Protein AF-A0A4P9VHW0-F1 (afdb_monomer)

pLDDT: mean 79.3, std 15.67, range [31.78, 94.31]

Solvent-accessible surface area (backbone atoms only — not comparable to full-atom values): 8202 Å² total; per-residue (Å²): 134,75,71,41,78,47,63,38,44,66,68,51,49,52,53,51,35,54,50,50,44,52,50,45,43,71,72,68,69,51,86,70,80,72,73,70,65,96,45,94,80,56,57,59,38,67,39,96,74,28,33,38,52,53,64,40,72,33,32,36,24,82,88,67,65,26,37,41,40,63,28,51,54,86,46,95,55,46,49,32,33,42,36,34,48,87,90,44,80,42,82,43,44,23,35,64,89,52,86,64,43,67,56,80,71,76,88,60,88,51,67,70,58,47,56,52,53,52,56,52,49,53,55,44,45,44,68,74,57,75,62,75,72,83,84,80,80,134

Foldseek 3Di:
DDKDKDFAALVNLQVVQVVQLVVCCVPVVPNDDDPAPPDSPDQWGAHPQAIFGGRQIKIADPVQRKIKGWHCNVDPQKTWIWIQGPNDIQIWIFGNVPQGDIDQRPVDPDPVVSVVVVVVVVVRCVVSVSRDDDPDDD

Secondary structure (DSSP, 8-state):
---EEEEPPHHHHHHHHHHHHHHHHHHT------PPPSSTT-SEEEETTEEEETT-EEEEETTTTEEEEEEB-S-TTEEEEEEEETTEEEEEEEETTSTTEEPP-TT---HHHHHHHHHHHHHHHHHHT---------

Radius of gyration: 15.16 Å; Cα contacts (8 Å, |Δi|>4): 218; chains: 1; bounding box: 33×38×44 Å

Mean predicted aligned error: 8.06 Å

Nearest PDB structures (foldseek):
  8pxf-assembly1_A  TM=3.849E-01  e=6.596E+00  Helicobacter hepaticus ATCC 51449
  8xl6-assembly1_G  TM=2.623E-01  e=6.596E+00  Homo sapiens
  8xl7-assembly1_I  TM=2.370E-01  e=5.863E+00  Homo sapiens
  8xl6-assembly1_C  TM=2.370E-01  e=7.420E+00  Homo sapiens

Organism: NCBI:txid202772

Sequence (138 aa):
MKYVREKLTPADCLMIQSAIVKYWNETEKDNVSVSGPISDNSRLYETPLGEITKGSDWIVDKINNSWLVLVDSGMLEITAFVLFFKGAIYPINSLYMSSFKLEKISYISNEEEISEVEKVAESCISKLGYMMEFYKGD

Structure (mmCIF, N/CA/C/O backbone):
data_AF-A0A4P9VHW0-F1
#
_entry.id   AF-A0A4P9VHW0-F1
#
loop_
_atom_site.group_PDB
_atom_site.id
_atom_site.type_symbol
_atom_site.label_atom_id
_atom_site.label_alt_id
_atom_site.label_comp_id
_atom_site.label_asym_id
_atom_site.label_entity_id
_atom_site.label_seq_id
_atom_site.pdbx_PDB_ins_code
_atom_site.Cartn_x
_atom_site.Cartn_y
_atom_site.Cartn_z
_atom_site.occupancy
_atom_site.B_iso_or_equiv
_atom_site.auth_seq_id
_atom_site.auth_comp_id
_atom_site.auth_asym_id
_atom_site.auth_atom_id
_atom_site.pdbx_PDB_model_num
ATOM 1 N N . MET A 1 1 ? 8.411 -6.448 13.956 1.00 58.16 1 MET A N 1
ATOM 2 C CA . MET A 1 1 ? 8.095 -6.556 12.514 1.00 58.16 1 MET A CA 1
ATOM 3 C C . MET A 1 1 ? 9.350 -6.227 11.724 1.00 58.16 1 MET A C 1
ATOM 5 O O . MET A 1 1 ? 10.004 -5.242 12.054 1.00 58.16 1 MET A O 1
ATOM 9 N N . LYS A 1 2 ? 9.755 -7.072 10.766 1.00 78.75 2 LYS A N 1
ATOM 10 C CA . LYS A 1 2 ? 10.986 -6.865 9.978 1.00 78.75 2 LYS A CA 1
ATOM 11 C C . LYS A 1 2 ? 10.611 -6.338 8.595 1.00 78.75 2 LYS A C 1
ATOM 13 O O . LYS A 1 2 ? 10.731 -7.044 7.602 1.00 78.75 2 LYS A O 1
ATOM 18 N N . TYR A 1 3 ? 10.152 -5.094 8.561 1.00 84.88 3 TYR A N 1
ATOM 19 C CA . TYR A 1 3 ? 9.863 -4.384 7.323 1.00 84.88 3 TYR A CA 1
ATOM 20 C C . TYR A 1 3 ? 11.142 -4.159 6.515 1.00 84.88 3 TYR A C 1
ATOM 22 O O . TYR A 1 3 ? 12.124 -3.600 7.020 1.00 84.88 3 TYR A O 1
ATOM 30 N N . VAL A 1 4 ? 11.124 -4.586 5.257 1.00 89.31 4 VAL A N 1
ATOM 31 C CA . VAL A 1 4 ? 12.201 -4.380 4.290 1.00 89.31 4 VAL A CA 1
ATOM 32 C C . VAL A 1 4 ? 11.715 -3.394 3.240 1.00 89.31 4 VAL A C 1
ATOM 34 O O . VAL A 1 4 ? 10.594 -3.499 2.754 1.00 89.31 4 VAL A O 1
ATOM 37 N N . ARG A 1 5 ? 12.565 -2.419 2.916 1.00 89.94 5 ARG A N 1
ATOM 38 C CA . ARG A 1 5 ? 12.349 -1.510 1.793 1.00 89.94 5 ARG A CA 1
ATOM 39 C C . ARG A 1 5 ? 12.902 -2.175 0.542 1.00 89.94 5 ARG A C 1
ATOM 41 O O . ARG A 1 5 ? 14.094 -2.475 0.493 1.00 89.94 5 ARG A O 1
ATOM 48 N N . GLU A 1 6 ? 12.041 -2.405 -0.434 1.00 92.50 6 GLU A N 1
ATOM 49 C CA . GLU A 1 6 ? 12.394 -3.010 -1.718 1.00 92.50 6 GLU A CA 1
ATOM 50 C C . GLU A 1 6 ? 11.965 -2.074 -2.857 1.00 92.50 6 GLU A C 1
ATOM 52 O O . GLU A 1 6 ? 11.299 -1.061 -2.632 1.00 92.50 6 GLU A O 1
ATOM 57 N N . LYS A 1 7 ? 12.381 -2.384 -4.085 1.00 92.62 7 LYS A N 1
ATOM 58 C CA . LYS A 1 7 ? 11.975 -1.657 -5.293 1.00 92.62 7 LYS A CA 1
ATOM 59 C C . LYS A 1 7 ? 10.912 -2.464 -6.021 1.00 92.62 7 LYS A C 1
ATOM 61 O O . LYS A 1 7 ? 11.114 -3.657 -6.226 1.00 92.62 7 LYS A O 1
ATOM 66 N N . LEU A 1 8 ? 9.823 -1.815 -6.426 1.00 92.38 8 LEU A N 1
ATOM 67 C CA . LEU A 1 8 ? 8.752 -2.470 -7.175 1.00 92.38 8 LEU A CA 1
ATOM 68 C C . LEU A 1 8 ? 9.253 -2.970 -8.531 1.00 92.38 8 LEU A C 1
ATOM 70 O O . LEU A 1 8 ? 9.734 -2.186 -9.360 1.00 92.38 8 LEU A O 1
ATOM 74 N N . THR A 1 9 ? 9.105 -4.269 -8.764 1.00 92.38 9 THR A N 1
ATOM 75 C CA . THR A 1 9 ? 9.303 -4.895 -10.073 1.00 92.38 9 THR A CA 1
ATOM 76 C C . THR A 1 9 ? 8.012 -4.828 -10.905 1.00 92.38 9 THR A C 1
ATOM 78 O O . THR A 1 9 ? 6.938 -4.588 -10.354 1.00 92.38 9 THR A O 1
ATOM 81 N N . PRO A 1 10 ? 8.065 -5.068 -12.232 1.00 91.19 10 PRO A N 1
ATOM 82 C CA . PRO A 1 10 ? 6.852 -5.214 -13.045 1.00 91.19 10 PRO A CA 1
ATOM 83 C C . PRO A 1 10 ? 5.871 -6.264 -12.504 1.00 91.19 10 PRO A C 1
ATOM 85 O O . PRO A 1 10 ? 4.664 -6.034 -12.497 1.00 91.19 10 PRO A O 1
ATOM 88 N N . ALA A 1 11 ? 6.393 -7.395 -12.015 1.00 90.56 11 ALA A N 1
ATOM 89 C CA . ALA A 1 11 ? 5.582 -8.470 -11.452 1.00 90.56 11 ALA A CA 1
ATOM 90 C C . ALA A 1 11 ? 4.851 -8.022 -10.177 1.00 90.56 11 ALA A C 1
ATOM 92 O O . ALA A 1 11 ? 3.667 -8.316 -10.021 1.00 90.56 11 ALA A O 1
ATOM 93 N N . ASP A 1 12 ? 5.525 -7.255 -9.312 1.00 91.69 12 ASP A N 1
ATOM 94 C CA . ASP A 1 12 ? 4.902 -6.690 -8.111 1.00 91.69 12 ASP A CA 1
ATOM 95 C C . ASP A 1 12 ? 3.790 -5.709 -8.494 1.00 91.69 12 ASP A C 1
ATOM 97 O O . ASP A 1 12 ? 2.681 -5.807 -7.975 1.00 91.69 12 ASP A O 1
ATOM 101 N N . CYS A 1 13 ? 4.045 -4.804 -9.448 1.00 90.88 13 CYS A N 1
ATOM 102 C CA . CYS A 1 13 ? 3.041 -3.841 -9.900 1.00 90.88 13 CYS A CA 1
ATOM 103 C C . CYS A 1 13 ? 1.776 -4.527 -10.442 1.00 90.88 13 CYS A C 1
ATOM 105 O O . CYS A 1 13 ? 0.671 -4.134 -10.076 1.00 90.88 13 CYS A O 1
ATOM 107 N N . LEU A 1 14 ? 1.927 -5.568 -11.270 1.00 89.56 14 LEU A N 1
ATOM 108 C CA . LEU A 1 14 ? 0.807 -6.357 -11.799 1.00 89.56 14 LEU A CA 1
ATOM 109 C C . LEU A 1 14 ? 0.024 -7.072 -10.694 1.00 89.56 14 LEU A C 1
ATOM 111 O O . LEU A 1 14 ? -1.210 -7.081 -10.707 1.00 89.56 14 LEU A O 1
ATOM 115 N N . MET A 1 15 ? 0.737 -7.664 -9.731 1.00 90.62 15 MET A N 1
ATOM 116 C CA . MET A 1 15 ? 0.133 -8.326 -8.576 1.00 90.62 15 MET A CA 1
ATOM 117 C C . MET A 1 15 ? -0.698 -7.335 -7.752 1.00 90.62 15 MET A C 1
ATOM 119 O O . MET A 1 15 ? -1.858 -7.610 -7.444 1.00 90.62 15 MET A O 1
ATOM 123 N N . ILE A 1 16 ? -0.124 -6.174 -7.427 1.00 91.38 16 ILE A N 1
ATOM 124 C CA . ILE A 1 16 ? -0.776 -5.133 -6.624 1.00 91.38 16 ILE A CA 1
ATOM 125 C C . ILE A 1 16 ? -1.982 -4.556 -7.375 1.00 91.38 16 ILE A C 1
ATOM 127 O O . ILE A 1 16 ? -3.065 -4.474 -6.799 1.00 91.38 16 ILE A O 1
ATOM 131 N N . GLN A 1 17 ? -1.829 -4.217 -8.660 1.00 90.50 17 GLN A N 1
ATOM 132 C CA . GLN A 1 17 ? -2.922 -3.729 -9.506 1.00 90.50 17 GLN A CA 1
ATOM 133 C C . GLN A 1 17 ? -4.094 -4.716 -9.515 1.00 90.50 17 GLN A C 1
ATOM 135 O O . GLN A 1 17 ? -5.231 -4.327 -9.251 1.00 90.50 17 GLN A O 1
ATOM 140 N N . SER A 1 18 ? -3.817 -5.998 -9.766 1.00 89.25 18 SER A N 1
ATOM 141 C CA . SER A 1 18 ? -4.845 -7.044 -9.803 1.00 89.25 18 SER A CA 1
ATOM 142 C C . SER A 1 18 ? -5.585 -7.157 -8.469 1.00 89.25 18 SER A C 1
ATOM 144 O O . SER A 1 18 ? -6.805 -7.318 -8.441 1.00 89.25 18 SER A O 1
ATOM 146 N N . ALA A 1 19 ? -4.857 -7.045 -7.356 1.00 90.25 19 ALA A N 1
ATOM 147 C CA . ALA A 1 19 ? -5.442 -7.123 -6.028 1.00 90.25 19 ALA A CA 1
ATOM 148 C C . ALA A 1 19 ? -6.321 -5.902 -5.698 1.00 90.25 19 ALA A C 1
ATOM 150 O O . ALA A 1 19 ? -7.414 -6.079 -5.161 1.00 90.25 19 ALA A O 1
ATOM 151 N N . ILE A 1 20 ? -5.899 -4.688 -6.074 1.00 89.69 20 ILE A N 1
ATOM 152 C CA . ILE A 1 20 ? -6.691 -3.463 -5.874 1.00 89.69 20 ILE A CA 1
ATOM 153 C C . ILE A 1 20 ? -7.959 -3.484 -6.733 1.00 89.69 20 ILE A C 1
ATOM 155 O O . ILE A 1 20 ? -9.036 -3.183 -6.227 1.00 89.69 20 ILE A O 1
ATOM 159 N N . VAL A 1 21 ? -7.861 -3.872 -8.009 1.00 87.94 21 VAL A N 1
ATOM 160 C CA . VAL A 1 21 ? -9.029 -3.976 -8.904 1.00 87.94 21 VAL A CA 1
ATOM 161 C C . VAL A 1 21 ? -10.041 -4.981 -8.360 1.00 87.94 21 VAL A C 1
ATOM 163 O O . VAL A 1 21 ? -11.240 -4.708 -8.347 1.00 87.94 21 VAL A O 1
ATOM 166 N N . LYS A 1 22 ? -9.566 -6.136 -7.879 1.00 87.06 22 LYS A N 1
ATOM 167 C CA . LYS A 1 22 ? -10.432 -7.138 -7.256 1.00 87.06 22 LYS A CA 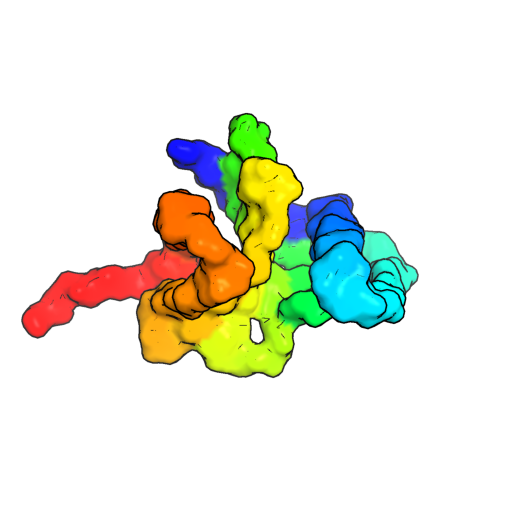1
ATOM 168 C C . LYS A 1 22 ? -11.152 -6.569 -6.032 1.00 87.06 22 LYS A C 1
ATOM 170 O O . LYS A 1 22 ? -12.370 -6.684 -5.961 1.00 87.06 22 LYS A O 1
ATOM 175 N N . TYR A 1 23 ? -10.416 -5.941 -5.115 1.00 87.44 23 TYR A N 1
ATOM 176 C CA . TYR A 1 23 ? -10.993 -5.300 -3.933 1.00 87.44 23 TYR A CA 1
ATOM 177 C C . TYR A 1 23 ? -12.052 -4.262 -4.302 1.00 87.44 23 TYR A C 1
ATOM 179 O O . TYR A 1 23 ? -13.161 -4.329 -3.787 1.00 87.44 23 TYR A O 1
ATOM 187 N N . TRP A 1 24 ? -11.752 -3.376 -5.253 1.00 84.81 24 TRP A N 1
ATOM 188 C CA . TRP A 1 24 ? -12.677 -2.331 -5.688 1.00 84.81 24 TRP A CA 1
ATOM 189 C C . TRP A 1 24 ? -13.998 -2.897 -6.217 1.00 84.81 24 TRP A C 1
ATOM 191 O O . TRP A 1 24 ? -15.074 -2.450 -5.828 1.00 84.81 24 TRP A O 1
ATOM 201 N N . ASN A 1 25 ? -13.924 -3.927 -7.063 1.00 83.56 25 ASN A N 1
ATOM 202 C CA . ASN A 1 25 ? -15.113 -4.583 -7.607 1.00 83.56 25 ASN A CA 1
ATOM 203 C C . ASN A 1 25 ? -15.943 -5.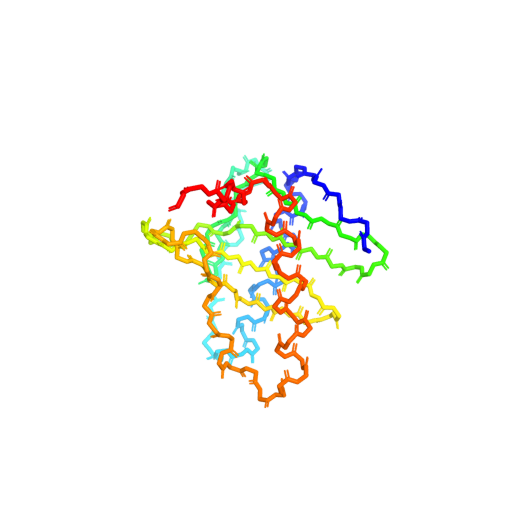290 -6.518 1.00 83.56 25 ASN A C 1
ATOM 205 O O . ASN A 1 25 ? -17.162 -5.404 -6.652 1.00 83.56 25 ASN A O 1
ATOM 209 N N . GLU A 1 26 ? -15.302 -5.769 -5.448 1.00 84.75 26 GLU A N 1
ATOM 210 C CA . GLU A 1 26 ? -15.976 -6.401 -4.308 1.00 84.75 26 GLU A CA 1
ATOM 211 C C . GLU A 1 26 ? -16.625 -5.373 -3.362 1.00 84.75 26 GLU A C 1
ATOM 213 O O . GLU A 1 26 ? -17.699 -5.651 -2.822 1.00 84.75 26 GLU A O 1
ATOM 218 N N . THR A 1 27 ? -16.020 -4.192 -3.174 1.00 80.94 27 THR A N 1
ATOM 219 C CA . THR A 1 27 ? -16.493 -3.175 -2.218 1.00 80.94 27 THR A CA 1
ATOM 220 C C . THR A 1 27 ? -17.450 -2.153 -2.822 1.00 80.94 27 THR A C 1
ATOM 222 O O . THR A 1 27 ? -18.519 -1.921 -2.260 1.00 80.94 27 THR A O 1
ATOM 225 N N . GLU A 1 28 ? -17.109 -1.567 -3.970 1.00 71.88 28 GLU A N 1
ATOM 226 C CA . GLU A 1 28 ? -17.845 -0.427 -4.536 1.00 71.88 28 GLU A CA 1
ATOM 227 C C . GLU A 1 28 ? -18.993 -0.854 -5.459 1.00 71.88 28 GLU A C 1
ATOM 229 O O . GLU A 1 28 ? -19.832 -0.034 -5.819 1.00 71.88 28 GLU A O 1
ATOM 234 N N . LYS A 1 29 ? -19.078 -2.141 -5.839 1.00 63.88 29 LYS A N 1
ATOM 235 C CA . LYS A 1 29 ? -20.076 -2.713 -6.778 1.00 63.88 29 LYS A CA 1
ATOM 236 C C . LYS A 1 29 ? -20.153 -2.038 -8.157 1.00 63.88 29 LYS A C 1
ATOM 238 O O . LYS A 1 29 ? -20.926 -2.486 -9.006 1.00 63.88 29 LYS A O 1
ATOM 243 N N . ASP A 1 30 ? -19.341 -1.020 -8.403 1.00 61.78 30 ASP A N 1
ATOM 244 C CA . ASP A 1 30 ? -19.084 -0.462 -9.715 1.00 61.78 30 ASP A CA 1
ATOM 245 C C . ASP A 1 30 ? -18.087 -1.371 -10.431 1.00 61.78 30 ASP A C 1
ATOM 247 O O . ASP A 1 30 ? -16.955 -1.556 -9.985 1.00 61.78 30 ASP A O 1
ATOM 251 N N . ASN A 1 31 ? -18.519 -1.965 -11.546 1.00 57.75 31 ASN A N 1
ATOM 252 C CA . ASN A 1 31 ? -17.672 -2.811 -12.386 1.00 57.75 31 ASN A CA 1
ATOM 253 C C . ASN A 1 31 ? -16.622 -1.946 -13.100 1.00 57.75 31 ASN A C 1
ATOM 255 O O . ASN A 1 31 ? -16.764 -1.623 -14.283 1.00 57.75 31 ASN A O 1
ATOM 259 N N . VAL A 1 32 ? -15.567 -1.556 -12.388 1.00 60.84 32 VAL A N 1
ATOM 260 C CA . VAL A 1 32 ? -14.457 -0.807 -12.968 1.00 60.84 32 VAL A CA 1
ATOM 261 C C . VAL A 1 32 ? -13.539 -1.790 -13.681 1.00 60.84 32 VAL A C 1
ATOM 263 O O . VAL A 1 32 ? -12.858 -2.621 -13.081 1.00 60.84 32 VAL A O 1
ATOM 266 N N . SER A 1 33 ? -13.512 -1.679 -15.005 1.00 56.22 33 SER A N 1
ATOM 267 C CA . SER A 1 33 ? -12.519 -2.355 -15.833 1.00 56.22 33 SER A CA 1
ATOM 268 C C . SER A 1 33 ? -11.293 -1.458 -15.936 1.00 56.22 33 SER A C 1
ATOM 270 O O . SER A 1 33 ? -11.204 -0.631 -16.841 1.00 56.22 33 SER A O 1
ATOM 272 N N . VAL A 1 34 ? -10.345 -1.599 -15.009 1.00 57.72 34 VAL A N 1
ATOM 273 C CA . VAL A 1 34 ? -9.013 -1.035 -15.245 1.00 57.72 34 VAL A CA 1
ATOM 274 C C . VAL A 1 34 ? -8.344 -1.912 -16.285 1.00 57.72 34 VAL A C 1
ATOM 276 O O . VAL A 1 34 ? -8.129 -3.106 -16.070 1.00 57.72 34 VAL A O 1
ATOM 279 N N . SER A 1 35 ? -8.076 -1.325 -17.446 1.00 53.28 35 SER A N 1
ATOM 280 C CA . SER A 1 35 ? -7.301 -1.998 -18.477 1.00 53.28 35 SER A CA 1
ATOM 281 C C . SER A 1 35 ? -5.914 -2.240 -17.889 1.00 53.28 35 SER A C 1
ATOM 283 O O . SER A 1 35 ? -5.236 -1.291 -17.500 1.00 53.28 35 SER A O 1
ATOM 285 N N . GLY A 1 36 ? -5.514 -3.509 -17.754 1.00 49.28 36 GLY A N 1
ATOM 286 C CA . GLY A 1 36 ? -4.155 -3.856 -17.336 1.00 49.28 36 GLY A CA 1
ATOM 287 C C . GLY A 1 36 ? -3.120 -3.127 -18.205 1.00 49.28 36 GLY A C 1
ATOM 288 O O . GLY A 1 36 ? -3.458 -2.655 -19.296 1.00 49.28 36 GLY A O 1
ATOM 289 N N . PRO A 1 37 ? -1.862 -2.997 -17.753 1.00 47.97 37 PRO A N 1
ATOM 290 C CA . PRO A 1 37 ? -0.843 -2.283 -18.506 1.00 47.97 37 PRO A CA 1
ATOM 291 C C . PRO A 1 37 ? -0.798 -2.814 -19.939 1.00 47.97 37 PRO A C 1
ATOM 293 O O . PRO A 1 37 ? -0.682 -4.014 -20.177 1.00 47.97 37 PRO A O 1
ATOM 296 N N . ILE A 1 38 ? -0.861 -1.893 -20.898 1.00 47.97 38 ILE A N 1
ATOM 297 C CA . ILE A 1 38 ? -0.820 -2.183 -22.337 1.00 47.97 38 ILE A CA 1
ATOM 298 C C . ILE A 1 38 ? 0.500 -2.901 -22.726 1.00 47.97 38 ILE A C 1
ATOM 300 O O . ILE A 1 38 ? 0.622 -3.418 -23.835 1.00 47.97 38 ILE A O 1
ATOM 304 N N . SER A 1 39 ? 1.503 -2.965 -21.831 1.00 47.88 39 SER A N 1
ATOM 305 C CA . SER A 1 39 ? 2.750 -3.708 -22.048 1.00 47.88 39 SER A CA 1
ATOM 306 C C . SER A 1 39 ? 3.544 -3.987 -20.756 1.00 47.88 39 SER A C 1
ATOM 308 O O . SER A 1 39 ? 3.584 -3.155 -19.845 1.00 47.88 39 SER A O 1
ATOM 310 N N . ASP A 1 40 ? 4.285 -5.104 -20.733 1.00 56.19 40 ASP A N 1
ATOM 311 C CA . ASP A 1 40 ? 5.230 -5.510 -19.668 1.00 56.19 40 ASP A CA 1
ATOM 312 C C . ASP A 1 40 ? 6.393 -4.514 -19.444 1.00 56.19 40 ASP A C 1
ATOM 314 O O . ASP A 1 40 ? 7.153 -4.613 -18.477 1.00 56.19 40 ASP A O 1
ATOM 318 N N . ASN A 1 41 ? 6.542 -3.519 -20.328 1.00 60.47 41 ASN A N 1
ATOM 319 C CA . ASN A 1 41 ? 7.540 -2.455 -20.227 1.00 60.47 41 ASN A CA 1
ATOM 320 C C . ASN A 1 41 ? 7.011 -1.169 -19.583 1.00 60.47 41 ASN A C 1
ATOM 322 O O . ASN A 1 41 ? 7.769 -0.197 -19.477 1.00 60.47 41 ASN A O 1
ATOM 326 N N . SER A 1 42 ? 5.759 -1.141 -19.117 1.00 74.06 42 SER A N 1
ATOM 327 C CA . SER A 1 42 ? 5.206 0.069 -18.516 1.00 74.06 42 SER A CA 1
ATOM 328 C C . SER A 1 42 ? 6.013 0.533 -17.297 1.00 74.06 42 SER A C 1
ATOM 330 O O . SER A 1 42 ? 6.586 -0.254 -16.526 1.00 74.06 42 SER A O 1
ATOM 332 N N . ARG A 1 43 ? 6.102 1.856 -17.152 1.00 84.12 43 ARG A N 1
ATOM 333 C CA . ARG A 1 43 ? 6.597 2.514 -15.939 1.00 84.12 43 ARG A CA 1
ATOM 334 C C . ARG A 1 43 ? 5.464 2.741 -14.935 1.00 84.12 43 ARG A C 1
ATOM 336 O O .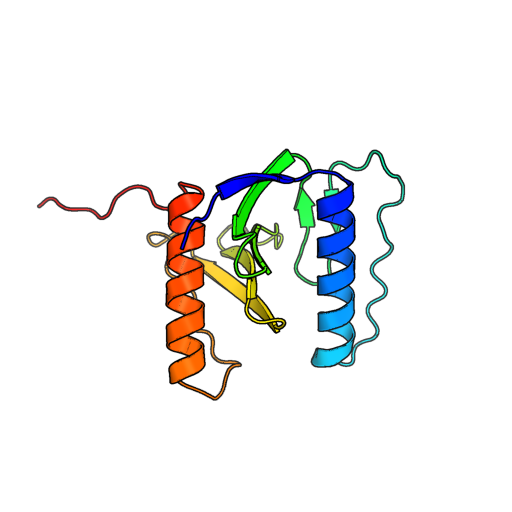 ARG A 1 43 ? 5.751 2.765 -13.744 1.00 84.12 43 ARG A O 1
ATOM 343 N N . LEU A 1 44 ? 4.229 2.866 -15.416 1.00 88.75 44 LEU A N 1
ATOM 344 C CA . LEU A 1 44 ? 3.041 3.215 -14.640 1.00 88.75 44 LEU A CA 1
ATOM 345 C C . LEU A 1 44 ? 1.977 2.124 -14.785 1.00 88.75 44 LEU A C 1
ATOM 347 O O . LEU A 1 44 ? 1.780 1.580 -15.874 1.00 88.75 44 LEU A O 1
ATOM 351 N N . TYR A 1 45 ? 1.325 1.783 -13.683 1.00 90.19 45 TYR A N 1
ATOM 352 C CA . TYR A 1 45 ? 0.296 0.751 -13.609 1.00 90.19 45 TYR A CA 1
ATOM 353 C C . TYR A 1 45 ? -0.921 1.376 -12.933 1.00 90.19 45 TYR A C 1
ATOM 355 O O . TYR A 1 45 ? -0.890 1.657 -11.737 1.00 90.19 45 TYR A O 1
ATOM 363 N N . GLU A 1 46 ? -1.961 1.646 -13.715 1.00 88.31 46 GLU A N 1
ATOM 364 C CA . GLU A 1 46 ? -3.177 2.315 -13.246 1.00 88.31 46 GLU A CA 1
ATOM 365 C C . GLU A 1 46 ? -3.998 1.402 -12.330 1.00 88.31 46 GLU A C 1
ATOM 367 O O . GLU A 1 46 ? -4.038 0.187 -12.514 1.00 88.31 46 GLU A O 1
ATOM 372 N N . THR A 1 47 ? -4.686 1.975 -11.352 1.00 88.44 47 THR A N 1
ATOM 373 C CA . THR A 1 47 ? -5.644 1.293 -10.474 1.00 88.44 47 THR A CA 1
ATOM 374 C C . THR A 1 47 ? -6.818 2.237 -10.198 1.00 88.44 47 THR A C 1
ATOM 376 O O . THR A 1 47 ? -6.674 3.446 -10.385 1.00 88.44 47 THR A O 1
ATOM 379 N N . PRO A 1 48 ? -7.966 1.750 -9.692 1.00 85.19 48 PRO A N 1
ATOM 380 C CA . PRO A 1 48 ? -9.062 2.630 -9.274 1.00 85.19 48 PRO A CA 1
ATOM 381 C C . PRO A 1 48 ? -8.676 3.619 -8.160 1.00 85.19 48 PRO A C 1
ATOM 383 O O . PRO A 1 48 ? -9.342 4.632 -7.988 1.00 85.19 48 PRO A O 1
ATOM 386 N N . LEU A 1 49 ? -7.602 3.335 -7.413 1.00 84.88 49 LEU A N 1
ATOM 387 C CA . LEU A 1 49 ? -7.094 4.176 -6.325 1.00 84.88 49 LEU A CA 1
ATOM 388 C C . LEU A 1 49 ? -5.969 5.131 -6.772 1.00 84.88 49 LEU A C 1
ATOM 390 O O . LEU A 1 49 ? -5.434 5.861 -5.940 1.00 84.88 49 LEU A O 1
ATOM 394 N N . GLY A 1 50 ? -5.594 5.112 -8.057 1.00 88.06 50 GLY A N 1
ATOM 395 C CA . GLY A 1 50 ? -4.493 5.893 -8.629 1.00 88.06 50 GLY A CA 1
ATOM 396 C C . GLY A 1 50 ? -3.402 5.028 -9.271 1.00 88.06 50 GLY A C 1
ATOM 397 O O . GLY A 1 50 ? -3.623 3.856 -9.576 1.00 88.06 50 GLY A O 1
ATOM 398 N N . GLU A 1 51 ? -2.210 5.582 -9.482 1.00 90.44 51 GLU A N 1
ATOM 399 C CA . GLU A 1 51 ? -1.137 4.940 -10.255 1.00 90.44 51 GLU A CA 1
ATOM 400 C C . GLU A 1 51 ? -0.001 4.367 -9.396 1.00 90.44 51 GLU A C 1
ATOM 402 O O . GLU A 1 51 ? 0.490 4.990 -8.455 1.00 90.44 51 GLU A O 1
ATOM 407 N N . ILE A 1 52 ? 0.492 3.184 -9.771 1.00 91.50 52 ILE A N 1
ATOM 408 C CA . ILE A 1 52 ? 1.680 2.554 -9.184 1.00 91.50 52 ILE A CA 1
ATOM 409 C C . ILE A 1 52 ? 2.866 2.743 -10.131 1.00 91.50 52 ILE A C 1
ATOM 411 O O . ILE A 1 52 ? 2.810 2.381 -11.308 1.00 91.50 52 ILE A O 1
ATOM 415 N N . THR A 1 53 ? 3.985 3.249 -9.611 1.00 90.25 53 THR A N 1
ATOM 416 C CA . THR A 1 53 ? 5.208 3.462 -10.399 1.00 90.25 53 THR A CA 1
ATOM 417 C C . THR A 1 53 ? 6.229 2.340 -10.185 1.00 90.25 53 THR A C 1
ATOM 419 O O . THR A 1 53 ? 6.702 2.099 -9.074 1.00 90.25 53 THR A O 1
ATOM 422 N N . LYS A 1 54 ? 6.650 1.686 -11.273 1.00 90.38 54 LYS A N 1
ATOM 423 C CA . LYS A 1 54 ? 7.763 0.721 -11.270 1.00 90.38 54 LYS A CA 1
ATOM 424 C C . LYS A 1 54 ? 9.051 1.379 -10.773 1.00 90.38 54 LYS A C 1
ATOM 426 O O . LYS A 1 54 ? 9.421 2.457 -11.237 1.00 90.38 54 LYS A O 1
ATOM 431 N N . GLY A 1 55 ? 9.784 0.688 -9.901 1.00 88.50 55 GLY A N 1
ATOM 432 C CA . GLY A 1 55 ? 11.026 1.192 -9.308 1.00 88.50 55 GLY A CA 1
ATOM 433 C C . GLY A 1 55 ? 10.817 2.204 -8.177 1.00 88.50 55 GLY A C 1
ATOM 434 O O . GLY A 1 55 ? 11.801 2.684 -7.603 1.00 88.50 55 GLY A O 1
ATOM 435 N N . SER A 1 56 ? 9.569 2.507 -7.814 1.00 89.31 56 SER A N 1
ATOM 436 C CA . SER A 1 56 ? 9.283 3.158 -6.539 1.00 89.31 56 SER A CA 1
ATOM 437 C C . SER A 1 56 ? 9.598 2.221 -5.381 1.00 89.31 56 SER A C 1
ATOM 439 O O . SER A 1 56 ? 9.61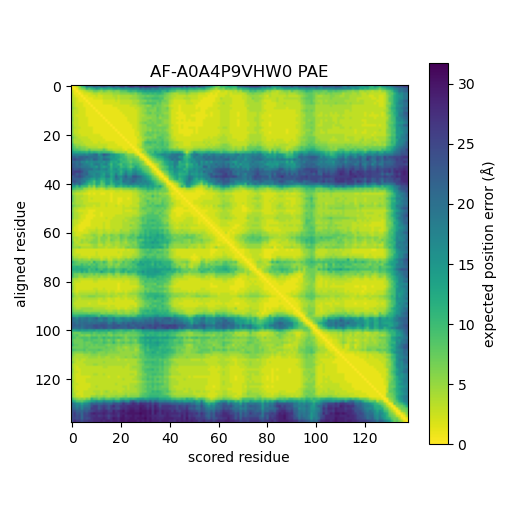5 0.994 -5.521 1.00 89.31 56 SER A O 1
ATOM 441 N N . ASP A 1 57 ? 9.908 2.822 -4.239 1.00 89.44 57 ASP A N 1
ATOM 442 C CA . ASP A 1 57 ? 10.093 2.074 -3.007 1.00 89.44 57 ASP A CA 1
ATOM 443 C C . ASP A 1 57 ? 8.747 1.615 -2.452 1.00 89.44 57 ASP A C 1
ATOM 445 O O . ASP A 1 57 ? 7.766 2.355 -2.476 1.00 89.44 57 ASP A O 1
ATOM 449 N N . TRP A 1 58 ? 8.734 0.403 -1.914 1.00 92.69 58 TRP A N 1
ATOM 450 C CA . TRP A 1 58 ? 7.616 -0.149 -1.160 1.00 92.69 58 TRP A CA 1
ATOM 451 C C . TRP A 1 58 ? 8.147 -0.884 0.069 1.00 92.69 58 TRP A C 1
ATOM 453 O O . TRP A 1 58 ? 9.346 -1.180 0.165 1.00 92.69 58 TRP A O 1
ATOM 463 N N . ILE A 1 59 ? 7.267 -1.137 1.033 1.00 92.62 59 ILE A N 1
ATOM 464 C CA . ILE A 1 59 ? 7.619 -1.850 2.261 1.00 92.62 59 ILE A CA 1
ATOM 465 C C . ILE A 1 59 ? 6.999 -3.226 2.245 1.00 92.62 59 ILE A C 1
ATOM 467 O O . ILE A 1 59 ? 5.805 -3.347 2.010 1.00 92.62 59 ILE A O 1
ATOM 471 N N . VAL A 1 60 ? 7.800 -4.236 2.570 1.00 90.94 60 VAL A N 1
ATOM 472 C CA . VAL A 1 60 ? 7.374 -5.633 2.616 1.00 90.94 60 VAL A CA 1
ATOM 473 C C . VAL A 1 60 ? 7.737 -6.238 3.968 1.00 90.94 60 VAL A C 1
ATOM 475 O O . VAL A 1 60 ? 8.876 -6.129 4.427 1.00 90.94 60 VAL A O 1
ATOM 478 N N . ASP A 1 61 ? 6.789 -6.925 4.593 1.00 89.25 61 ASP A N 1
ATOM 479 C CA . ASP A 1 61 ? 7.028 -7.914 5.639 1.00 89.25 61 ASP A CA 1
ATOM 480 C C . ASP A 1 61 ? 6.643 -9.295 5.103 1.00 89.25 61 ASP A C 1
ATOM 482 O O . ASP A 1 61 ? 5.483 -9.711 5.105 1.00 89.25 61 ASP A O 1
ATOM 486 N N . LYS A 1 62 ? 7.661 -10.027 4.649 1.00 82.75 62 LYS A N 1
ATOM 487 C CA . LYS A 1 62 ? 7.506 -11.369 4.076 1.00 82.75 62 LYS A CA 1
ATOM 488 C C . LYS A 1 62 ? 7.035 -12.404 5.103 1.00 82.75 62 LYS A C 1
ATOM 490 O O . LYS A 1 62 ? 6.516 -13.438 4.705 1.00 82.75 62 LYS A O 1
ATOM 495 N N . ILE A 1 63 ? 7.217 -12.152 6.404 1.00 82.56 63 ILE A N 1
ATOM 496 C CA . ILE A 1 63 ? 6.809 -13.087 7.464 1.00 82.56 63 ILE A CA 1
ATOM 497 C C . ILE A 1 63 ? 5.295 -13.027 7.649 1.00 82.56 63 ILE A C 1
ATOM 499 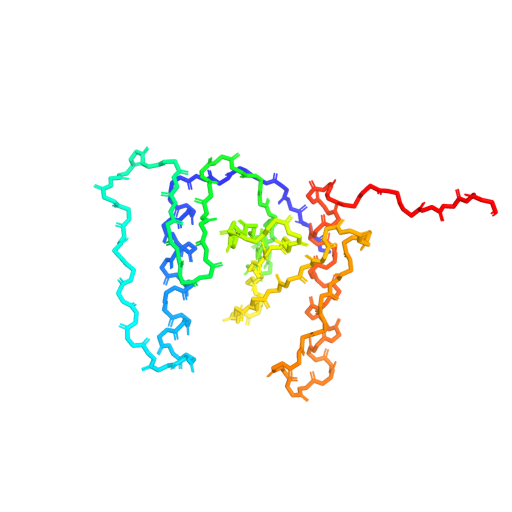O O . ILE A 1 63 ? 4.642 -14.060 7.751 1.00 82.56 63 ILE A O 1
ATOM 503 N N . ASN A 1 64 ? 4.744 -11.814 7.669 1.00 82.12 64 ASN A N 1
ATOM 504 C CA . ASN A 1 64 ? 3.319 -11.582 7.900 1.00 82.12 64 ASN A CA 1
ATOM 505 C C . ASN A 1 64 ? 2.516 -11.410 6.603 1.00 82.12 64 ASN A C 1
ATOM 507 O O . ASN A 1 64 ? 1.325 -11.107 6.665 1.00 82.12 64 ASN A O 1
ATOM 511 N N . ASN A 1 65 ? 3.166 -11.594 5.448 1.00 82.00 65 ASN A N 1
ATOM 512 C CA . ASN A 1 65 ? 2.612 -11.342 4.120 1.00 82.00 65 ASN A CA 1
ATOM 513 C C . ASN A 1 65 ? 1.890 -9.987 4.049 1.00 82.00 65 ASN A C 1
ATOM 515 O O . ASN A 1 65 ? 0.746 -9.898 3.601 1.00 82.00 65 ASN A O 1
ATOM 519 N N . SER A 1 66 ? 2.546 -8.951 4.572 1.00 87.31 66 SER A N 1
ATOM 520 C CA . SER A 1 66 ? 2.034 -7.589 4.540 1.00 87.31 66 SER A CA 1
ATOM 521 C C . SER A 1 66 ? 2.942 -6.691 3.728 1.00 87.31 66 SER A C 1
ATOM 523 O O . SER A 1 66 ? 4.162 -6.872 3.692 1.00 87.31 66 SER A O 1
ATOM 525 N N . TRP A 1 67 ? 2.347 -5.716 3.057 1.00 92.19 67 TRP A N 1
ATOM 526 C CA . TRP A 1 67 ? 3.105 -4.729 2.310 1.00 92.19 67 TRP A CA 1
ATOM 527 C C . TRP A 1 67 ? 2.352 -3.412 2.184 1.00 92.19 67 TRP A C 1
ATOM 529 O O . TRP A 1 67 ? 1.123 -3.378 2.183 1.00 92.19 67 TRP A O 1
ATOM 539 N N . LEU A 1 68 ? 3.112 -2.326 2.076 1.00 93.38 68 LEU A N 1
ATOM 540 C CA . LEU A 1 68 ? 2.610 -0.970 1.892 1.00 93.38 68 LEU A CA 1
ATOM 541 C C . LEU A 1 68 ? 3.159 -0.406 0.586 1.00 93.38 68 LEU A C 1
ATOM 543 O O . LEU A 1 68 ? 4.376 -0.389 0.375 1.00 93.38 68 LEU A O 1
ATOM 547 N N . VAL A 1 69 ? 2.256 0.092 -0.253 1.00 93.12 69 VAL A N 1
ATOM 548 C CA . VAL A 1 69 ? 2.566 0.662 -1.565 1.00 93.12 69 VAL A CA 1
ATOM 549 C C . VAL A 1 69 ? 2.045 2.091 -1.614 1.00 93.12 69 VAL A C 1
ATOM 551 O O . VAL A 1 69 ? 0.920 2.343 -1.194 1.00 93.12 69 VAL A O 1
ATOM 554 N N . LEU A 1 70 ? 2.859 3.018 -2.117 1.00 90.12 70 LEU A N 1
ATOM 555 C CA . LEU A 1 70 ? 2.422 4.376 -2.432 1.00 90.12 70 LEU A CA 1
ATOM 556 C C . LEU A 1 70 ? 1.754 4.388 -3.808 1.00 90.12 70 LEU A C 1
ATOM 558 O O . LEU A 1 70 ? 2.292 3.820 -4.762 1.00 90.12 70 LEU A O 1
ATOM 562 N N . VAL A 1 71 ? 0.601 5.041 -3.890 1.00 88.75 71 VAL A N 1
ATOM 563 C CA . VAL A 1 71 ? -0.189 5.192 -5.111 1.00 88.75 71 VAL A CA 1
ATOM 564 C C . VAL A 1 71 ? -0.349 6.685 -5.384 1.00 88.75 71 VAL A C 1
ATOM 566 O O . VAL A 1 71 ? -0.662 7.455 -4.477 1.00 88.75 71 VAL A O 1
ATOM 569 N N . ASP A 1 72 ? -0.095 7.110 -6.619 1.00 84.06 72 ASP A N 1
ATOM 570 C CA . ASP A 1 72 ? -0.333 8.493 -7.031 1.00 84.06 72 ASP A CA 1
ATOM 571 C C . ASP A 1 72 ? -1.829 8.686 -7.298 1.00 84.06 72 ASP A C 1
ATOM 573 O O . ASP A 1 72 ? -2.365 8.183 -8.285 1.00 84.06 72 ASP A O 1
ATOM 577 N N . SER A 1 73 ? -2.509 9.379 -6.385 1.00 76.88 73 SER A N 1
ATOM 578 C CA . SER A 1 73 ? -3.947 9.656 -6.461 1.00 76.88 73 SER A CA 1
ATOM 579 C C . SER A 1 73 ? -4.296 10.801 -7.422 1.00 76.88 73 SER A C 1
ATOM 581 O O . SER A 1 73 ? -5.476 11.083 -7.630 1.00 76.88 73 SER A O 1
ATOM 583 N N . GLY A 1 74 ? -3.298 11.510 -7.966 1.00 73.25 74 GLY A N 1
ATOM 584 C CA . GLY A 1 74 ? -3.490 12.733 -8.747 1.00 73.25 74 GLY A CA 1
ATOM 585 C C . GLY A 1 74 ? -3.830 13.976 -7.910 1.00 73.25 74 GLY A C 1
ATOM 586 O O . GLY A 1 74 ? -4.036 15.053 -8.472 1.00 73.25 74 GLY A O 1
ATOM 587 N N . MET A 1 75 ? -3.881 13.865 -6.576 1.00 76.56 75 MET A N 1
ATOM 588 C CA . MET A 1 75 ? -4.145 14.985 -5.666 1.00 76.56 75 MET A CA 1
ATOM 589 C C . MET A 1 75 ? -2.845 15.516 -5.050 1.00 76.56 75 MET A C 1
ATOM 591 O O . MET A 1 75 ? -2.172 14.821 -4.299 1.00 76.56 75 MET A O 1
ATOM 595 N N . LEU A 1 76 ? -2.521 16.787 -5.312 1.00 70.62 76 LEU A N 1
ATOM 596 C CA . LEU A 1 76 ? -1.245 17.408 -4.911 1.00 70.62 76 LEU A CA 1
ATOM 597 C C . LEU A 1 76 ? -0.964 17.391 -3.398 1.00 70.62 76 LEU A C 1
ATOM 599 O O . LEU A 1 76 ? 0.195 17.394 -2.993 1.00 70.62 76 LEU A O 1
ATOM 603 N N . GLU A 1 77 ? -2.003 17.403 -2.563 1.00 72.19 77 GLU A N 1
ATOM 604 C CA . GLU A 1 77 ? -1.875 17.533 -1.103 1.00 72.19 77 GLU A CA 1
ATOM 605 C C . GLU A 1 77 ? -2.082 16.213 -0.348 1.00 72.19 77 GLU A C 1
ATOM 607 O O . GLU A 1 77 ? -1.888 16.165 0.871 1.00 72.19 77 GLU A O 1
ATOM 612 N N . ILE A 1 78 ? -2.449 15.140 -1.057 1.00 75.88 78 ILE A N 1
ATOM 613 C CA . ILE A 1 78 ? -2.763 13.838 -0.467 1.00 75.88 78 ILE A CA 1
ATOM 614 C C . ILE A 1 78 ? -1.778 12.805 -0.988 1.00 75.88 78 ILE A C 1
ATOM 616 O O . ILE A 1 78 ? -1.738 12.491 -2.174 1.00 75.88 78 ILE A O 1
ATOM 620 N N . THR A 1 79 ? -1.019 12.214 -0.073 1.00 82.38 79 THR A N 1
ATOM 621 C CA . THR A 1 79 ? -0.257 11.005 -0.381 1.00 82.38 79 THR A CA 1
ATOM 622 C C . THR A 1 79 ? -1.126 9.796 -0.069 1.00 82.38 79 THR A C 1
ATOM 624 O O . THR A 1 79 ? -1.468 9.572 1.095 1.00 82.38 79 THR A O 1
ATOM 627 N N . ALA A 1 80 ? -1.480 9.030 -1.100 1.00 88.06 80 ALA A N 1
ATOM 628 C CA . ALA A 1 80 ? -2.267 7.815 -0.961 1.00 88.06 80 ALA A CA 1
ATOM 629 C C . ALA A 1 80 ? -1.362 6.583 -0.841 1.00 88.06 80 ALA A C 1
ATOM 631 O O . ALA A 1 80 ? -0.337 6.440 -1.514 1.00 88.06 80 ALA A O 1
ATOM 632 N N . PHE A 1 81 ? -1.765 5.671 0.030 1.00 91.00 81 PHE A N 1
ATOM 633 C CA . PHE A 1 81 ? -1.135 4.386 0.258 1.00 91.00 81 PHE A CA 1
ATOM 634 C C . PHE A 1 81 ? -2.180 3.279 0.207 1.00 91.00 81 PHE A C 1
ATOM 636 O O . PHE A 1 81 ? -3.348 3.466 0.543 1.00 91.00 81 PHE A O 1
ATOM 643 N N . VAL A 1 82 ? -1.729 2.082 -0.144 1.00 93.31 82 VAL A N 1
ATOM 644 C CA . VAL A 1 82 ? -2.518 0.862 -0.009 1.00 93.31 82 VAL A CA 1
ATOM 645 C C . VAL A 1 82 ? -1.738 -0.108 0.864 1.00 93.31 82 VAL A C 1
ATOM 647 O O . VAL A 1 82 ? -0.630 -0.527 0.513 1.00 93.31 82 VAL A O 1
ATOM 650 N N . LEU A 1 83 ? -2.311 -0.438 2.022 1.00 94.31 83 LEU A N 1
ATOM 651 C CA . LEU A 1 83 ? -1.774 -1.421 2.952 1.00 94.31 83 LEU A CA 1
ATOM 652 C C . LEU A 1 83 ? -2.474 -2.761 2.751 1.00 94.31 83 LEU A C 1
ATOM 654 O O . LEU A 1 83 ? -3.694 -2.864 2.815 1.00 94.31 83 LEU A O 1
ATOM 658 N N . PHE A 1 84 ? -1.678 -3.805 2.581 1.00 93.69 84 PHE A N 1
ATOM 659 C CA . PHE A 1 84 ? -2.125 -5.186 2.554 1.00 93.69 84 PHE A CA 1
ATOM 660 C C . PHE A 1 84 ? -1.719 -5.814 3.876 1.00 93.69 84 PHE A C 1
ATOM 662 O O . PHE A 1 84 ? -0.529 -5.889 4.183 1.00 93.69 84 PHE A O 1
ATOM 669 N N . PHE A 1 85 ? -2.688 -6.225 4.687 1.00 92.12 85 PHE A N 1
ATOM 670 C CA . PHE A 1 85 ? -2.424 -6.705 6.039 1.00 92.12 85 PHE A CA 1
ATOM 671 C C . PHE A 1 85 ? -3.456 -7.747 6.460 1.00 92.12 85 PHE A C 1
ATOM 673 O O . PHE A 1 85 ? -4.649 -7.560 6.256 1.00 92.12 85 PHE A O 1
ATOM 680 N N . LYS A 1 86 ? -2.990 -8.875 7.019 1.00 88.75 86 LYS A N 1
ATOM 681 C CA . LYS A 1 86 ? -3.842 -9.994 7.474 1.00 88.75 86 LYS A CA 1
ATOM 682 C C . LYS A 1 86 ? -4.856 -10.490 6.419 1.00 88.75 86 LYS A C 1
ATOM 684 O O . LYS A 1 86 ? -5.922 -10.985 6.763 1.00 88.75 86 LYS A O 1
ATOM 689 N N . GLY A 1 87 ? -4.510 -10.391 5.133 1.00 85.88 87 GLY A N 1
ATOM 690 C CA . GLY A 1 87 ? -5.373 -10.806 4.019 1.00 85.88 87 GLY A CA 1
ATOM 691 C C . GLY A 1 87 ? -6.425 -9.775 3.590 1.00 85.88 87 GLY A C 1
ATOM 692 O O . GLY A 1 87 ? -7.177 -10.056 2.662 1.00 85.88 87 GLY A O 1
ATOM 693 N N . ALA A 1 88 ? -6.455 -8.598 4.216 1.00 89.50 88 ALA A N 1
ATOM 694 C CA . ALA A 1 88 ? -7.307 -7.472 3.847 1.00 89.50 88 ALA A CA 1
ATOM 695 C C . ALA A 1 88 ? -6.505 -6.353 3.160 1.00 89.50 88 ALA A C 1
ATOM 697 O O . ALA A 1 88 ? -5.272 -6.300 3.244 1.00 89.50 88 ALA A O 1
ATOM 698 N N . ILE A 1 89 ? -7.230 -5.470 2.469 1.00 91.44 89 ILE A N 1
ATOM 699 C CA . ILE A 1 89 ? -6.698 -4.289 1.785 1.00 91.44 89 ILE A CA 1
ATOM 700 C C . ILE A 1 89 ? -7.287 -3.049 2.445 1.00 91.44 89 ILE A C 1
ATOM 702 O O . ILE A 1 89 ? -8.502 -2.931 2.590 1.00 91.44 89 ILE A O 1
ATOM 706 N N . TYR A 1 90 ? -6.406 -2.128 2.814 1.00 91.94 90 TYR A N 1
ATOM 707 C CA . TYR A 1 90 ? -6.736 -0.882 3.482 1.00 91.94 90 TYR A CA 1
ATOM 708 C C . TYR A 1 90 ? -6.196 0.283 2.644 1.00 91.94 90 TYR A C 1
ATOM 710 O O . TYR A 1 90 ? -4.984 0.534 2.651 1.00 91.94 90 TYR A O 1
ATOM 718 N N . PRO A 1 91 ? -7.058 0.989 1.893 1.00 91.00 91 PRO A N 1
ATOM 719 C CA . PRO A 1 91 ? -6.728 2.296 1.339 1.00 91.00 91 PRO A CA 1
ATOM 720 C C . PRO A 1 91 ? -6.523 3.290 2.485 1.00 91.00 91 PRO A C 1
ATOM 722 O O . PRO A 1 91 ? -7.363 3.398 3.384 1.00 91.00 91 PRO A O 1
ATOM 725 N N . ILE A 1 92 ? -5.385 3.977 2.481 1.00 89.81 92 ILE A N 1
ATOM 726 C CA . ILE A 1 92 ? -4.964 4.881 3.550 1.00 89.81 92 ILE A CA 1
ATOM 727 C C . ILE A 1 92 ? -4.428 6.158 2.917 1.00 89.81 92 ILE A C 1
ATOM 729 O O . ILE A 1 92 ? -3.557 6.113 2.055 1.00 89.81 92 ILE A O 1
ATOM 733 N N . ASN A 1 93 ? -4.891 7.302 3.398 1.00 86.19 93 ASN A N 1
ATOM 734 C CA . ASN A 1 93 ? -4.413 8.603 2.953 1.00 86.19 93 ASN A CA 1
ATOM 735 C C . ASN A 1 93 ? -3.588 9.273 4.048 1.00 86.19 93 ASN A C 1
ATOM 737 O O . ASN A 1 93 ? -3.804 9.054 5.242 1.00 86.19 93 ASN A O 1
ATOM 741 N N . SER A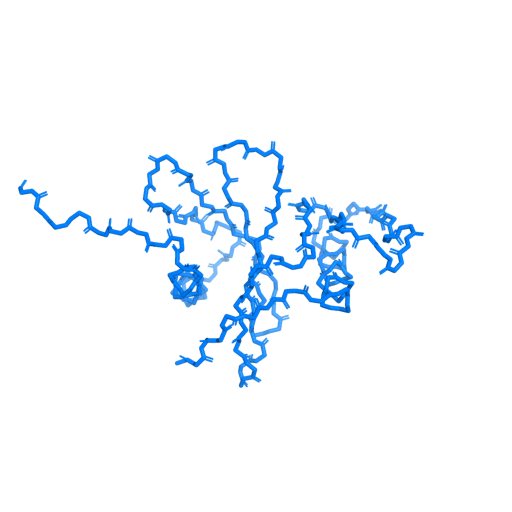 1 94 ? -2.664 10.133 3.636 1.00 79.25 94 SER A N 1
ATOM 742 C CA . SER A 1 94 ? -1.987 11.068 4.530 1.00 79.25 94 SER A CA 1
ATOM 743 C C . SER A 1 94 ? -1.904 12.452 3.902 1.00 79.25 94 SER A C 1
ATOM 745 O O . SER A 1 94 ? -1.783 12.588 2.682 1.00 79.25 94 SER A O 1
ATOM 747 N N . LEU A 1 95 ? -1.947 13.479 4.748 1.00 71.44 95 LEU A N 1
ATOM 748 C CA . LEU A 1 95 ? -1.851 14.870 4.314 1.00 71.44 95 LEU A CA 1
ATOM 749 C C . LEU A 1 95 ? -0.386 15.307 4.226 1.00 71.44 95 LEU A C 1
ATOM 751 O O . LEU A 1 95 ? 0.364 15.209 5.198 1.00 71.44 95 LEU A O 1
ATOM 755 N N . TYR A 1 96 ? 0.004 15.842 3.068 1.00 61.44 96 TYR A N 1
ATOM 756 C CA . TYR A 1 96 ? 1.370 16.293 2.787 1.00 61.44 96 TYR A CA 1
ATOM 757 C C . TYR A 1 96 ? 1.780 17.524 3.624 1.00 61.44 96 TYR A C 1
ATOM 759 O O . TYR A 1 96 ? 2.937 17.665 4.012 1.00 61.44 96 TYR A O 1
ATOM 767 N N . MET A 1 97 ? 0.827 18.406 3.946 1.00 53.09 97 MET A N 1
ATOM 768 C CA . MET A 1 97 ? 1.068 19.715 4.583 1.00 53.09 97 MET A CA 1
ATOM 769 C C . MET A 1 97 ? 1.180 19.684 6.119 1.00 53.09 97 MET A C 1
ATOM 771 O O . MET A 1 97 ? 1.567 20.681 6.726 1.00 53.09 97 MET A O 1
ATOM 775 N N . SER A 1 98 ? 0.880 18.558 6.769 1.00 51.62 98 SER A N 1
ATOM 776 C CA . SER A 1 98 ? 1.061 18.392 8.216 1.00 51.62 98 SER A CA 1
ATOM 777 C C . SER A 1 98 ? 1.728 17.052 8.480 1.00 51.62 98 SER A C 1
ATOM 779 O O . SER A 1 98 ? 1.020 16.050 8.543 1.00 51.62 98 SER A O 1
ATOM 781 N N . SER A 1 99 ? 3.063 17.028 8.561 1.00 51.09 99 SER A N 1
ATOM 782 C CA . SER A 1 99 ? 3.858 15.900 9.088 1.00 51.09 99 SER A CA 1
ATOM 783 C C . SER A 1 99 ? 3.172 14.527 8.942 1.00 51.09 99 SER A C 1
ATOM 785 O O . SER A 1 99 ? 2.816 13.912 9.939 1.00 51.09 99 SER A O 1
ATOM 787 N N . PHE A 1 100 ? 2.893 14.117 7.695 1.00 57.94 100 PHE A N 1
ATOM 788 C CA . PHE A 1 100 ? 2.213 12.876 7.285 1.00 57.94 100 PHE A CA 1
ATOM 789 C C . PHE A 1 100 ? 1.233 12.283 8.314 1.00 57.94 100 PHE A C 1
ATOM 791 O O . PHE A 1 100 ? 1.353 11.122 8.709 1.00 57.94 100 PHE A O 1
ATOM 798 N N . LYS A 1 101 ? 0.252 13.073 8.764 1.00 67.88 101 LYS A N 1
ATOM 799 C CA . LYS A 1 101 ? -0.826 12.544 9.603 1.00 67.88 101 LYS A CA 1
ATOM 800 C C . LYS A 1 101 ? -1.705 11.626 8.755 1.00 67.88 101 LYS A C 1
ATOM 802 O O . LYS A 1 101 ? -2.235 12.066 7.732 1.00 67.88 101 LYS A O 1
ATOM 807 N N . LEU A 1 102 ? -1.856 10.374 9.186 1.00 79.06 102 LEU A N 1
ATOM 808 C CA . LEU A 1 102 ? -2.818 9.446 8.598 1.00 79.06 102 LEU A CA 1
ATOM 809 C C . LEU A 1 102 ? -4.238 9.994 8.772 1.00 79.06 102 LEU A C 1
ATOM 811 O O . LEU A 1 102 ? -4.616 10.444 9.859 1.00 79.06 102 LEU A O 1
ATOM 815 N N . GLU A 1 103 ? -5.025 9.964 7.700 1.00 80.69 103 GLU A N 1
ATOM 816 C CA . GLU A 1 103 ? -6.461 10.188 7.807 1.00 80.69 103 GLU A CA 1
ATOM 817 C C . GLU A 1 103 ? -7.093 9.056 8.621 1.00 80.69 103 GLU A C 1
ATOM 819 O O . GLU A 1 103 ? -6.716 7.890 8.493 1.00 80.69 103 GLU A O 1
ATOM 824 N N . LYS A 1 104 ? -8.065 9.401 9.474 1.00 76.25 104 LYS A N 1
ATOM 825 C CA . LYS A 1 104 ? -8.752 8.412 10.307 1.00 76.25 104 LYS A CA 1
ATOM 826 C C . LYS A 1 104 ? -9.468 7.400 9.415 1.00 76.25 104 LYS A C 1
ATOM 828 O O . LYS A 1 104 ? -10.287 7.783 8.579 1.00 76.25 104 LYS A O 1
ATOM 833 N N . ILE A 1 105 ? -9.232 6.116 9.668 1.00 82.94 105 ILE A N 1
ATOM 834 C CA . ILE A 1 105 ? -9.841 5.018 8.916 1.00 82.94 105 ILE A CA 1
ATOM 835 C C . ILE A 1 105 ? -11.297 4.823 9.370 1.00 82.94 105 ILE A C 1
ATOM 837 O O . ILE A 1 105 ? -11.598 4.023 10.251 1.00 82.94 105 ILE A O 1
ATOM 841 N N . SER A 1 106 ? -12.218 5.604 8.802 1.00 78.88 106 SER A N 1
ATOM 842 C CA . SER A 1 106 ? -13.623 5.668 9.236 1.00 78.88 106 SER A CA 1
ATOM 843 C C . SER A 1 106 ? -14.518 4.547 8.699 1.00 78.88 106 SER A C 1
ATOM 845 O O . SER A 1 106 ? -15.626 4.369 9.200 1.00 78.88 106 SER A O 1
ATOM 847 N N . TYR A 1 107 ? -14.059 3.792 7.697 1.00 81.62 107 TYR A N 1
ATOM 848 C CA . TYR A 1 107 ? -14.821 2.701 7.079 1.00 81.62 107 TYR A CA 1
ATOM 849 C C . TYR A 1 107 ? -14.716 1.366 7.837 1.00 81.62 107 TYR A C 1
ATOM 851 O O . TYR A 1 107 ? -15.511 0.459 7.596 1.00 81.62 107 TYR A O 1
ATOM 859 N N . ILE A 1 108 ? -13.764 1.233 8.766 1.00 84.88 108 ILE A N 1
ATOM 860 C CA . ILE A 1 108 ? -13.660 0.074 9.661 1.00 84.88 108 ILE A CA 1
ATOM 861 C C . ILE A 1 108 ? -14.545 0.334 10.884 1.00 84.88 108 ILE A C 1
ATOM 863 O O . ILE A 1 108 ? -14.493 1.403 11.482 1.00 84.88 108 ILE A O 1
ATOM 867 N N . SER A 1 109 ? -15.367 -0.643 11.273 1.00 86.12 109 SER A N 1
ATOM 868 C CA . SER A 1 109 ? -16.254 -0.505 12.443 1.00 86.12 109 SER A CA 1
ATOM 869 C C . SER A 1 109 ? -15.610 -0.947 13.763 1.00 86.12 109 SER A C 1
ATOM 871 O O . SER A 1 109 ? -16.065 -0.544 14.829 1.00 86.12 109 SER A O 1
ATOM 873 N N . ASN A 1 110 ? -14.581 -1.797 13.711 1.00 91.50 110 ASN A N 1
ATOM 874 C CA . ASN A 1 110 ? -13.897 -2.328 14.888 1.00 91.50 110 ASN A CA 1
ATOM 875 C C . ASN A 1 110 ? -12.728 -1.413 15.305 1.00 91.50 110 ASN A C 1
ATOM 877 O O . ASN A 1 110 ? -11.752 -1.279 14.572 1.00 91.50 110 ASN A O 1
ATOM 881 N N . GLU A 1 111 ? -12.803 -0.815 16.498 1.00 89.31 111 GLU A N 1
ATOM 882 C CA . GLU A 1 111 ? -11.770 0.102 17.010 1.00 89.31 111 GLU A CA 1
ATOM 883 C C . GLU A 1 111 ? -10.410 -0.565 17.265 1.00 89.31 111 GLU A C 1
ATOM 885 O O . GLU A 1 111 ? -9.368 0.065 17.067 1.00 89.31 111 GLU A O 1
ATOM 890 N N . GLU A 1 112 ? -10.393 -1.835 17.676 1.00 90.69 112 GLU A N 1
ATOM 891 C CA . GLU A 1 112 ? -9.146 -2.582 17.868 1.00 90.69 112 GLU A CA 1
ATOM 892 C C . GLU A 1 112 ? -8.441 -2.796 16.525 1.00 90.69 112 GLU A C 1
ATOM 894 O O . GLU A 1 112 ? -7.233 -2.579 16.419 1.00 90.69 112 GLU A O 1
ATOM 899 N N . GLU A 1 113 ? -9.205 -3.139 15.484 1.00 90.69 113 GLU A N 1
ATOM 900 C CA . GLU A 1 113 ? -8.684 -3.299 14.125 1.00 90.69 113 GLU A CA 1
ATOM 901 C C . GLU A 1 113 ? -8.122 -1.981 13.581 1.00 90.69 113 GLU A C 1
ATOM 903 O O . GLU A 1 113 ? -7.000 -1.972 13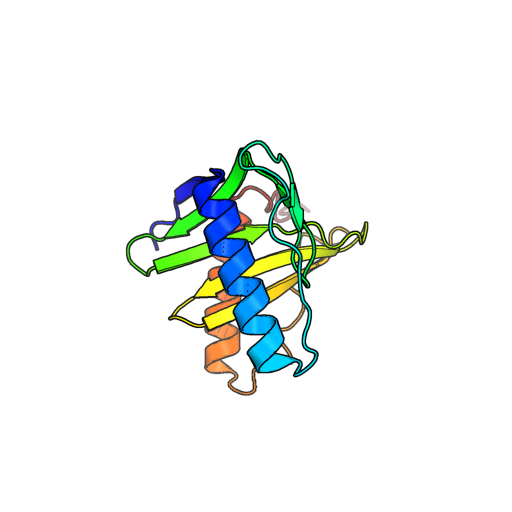.077 1.00 90.69 113 GLU A O 1
ATOM 908 N N . ILE A 1 114 ? -8.841 -0.862 13.753 1.00 88.94 114 ILE A N 1
ATOM 909 C CA . ILE A 1 114 ? -8.343 0.473 13.376 1.00 88.94 114 ILE A CA 1
ATOM 910 C C . ILE A 1 114 ? -6.980 0.725 14.025 1.00 88.94 114 ILE A C 1
ATOM 912 O O . ILE A 1 114 ? -6.017 1.055 13.334 1.00 88.94 114 ILE A O 1
ATOM 916 N N . SER A 1 115 ? -6.877 0.518 15.343 1.00 89.38 115 SER A N 1
ATOM 917 C CA . SER A 1 115 ? -5.635 0.776 16.075 1.00 89.38 115 SER A CA 1
ATOM 918 C C . SER A 1 115 ? -4.474 -0.099 15.598 1.00 89.38 115 SER A C 1
ATOM 920 O O . SER A 1 115 ? -3.330 0.359 15.565 1.00 89.38 115 SER A O 1
ATOM 922 N N . GLU A 1 116 ? -4.728 -1.360 15.248 1.00 91.00 116 GLU A N 1
ATOM 923 C CA . GLU A 1 116 ? -3.700 -2.245 14.699 1.00 91.00 116 GLU A CA 1
ATOM 924 C C . GLU A 1 116 ? -3.241 -1.811 13.302 1.00 91.00 116 GLU A C 1
ATOM 926 O O . GLU A 1 116 ? -2.035 -1.752 13.047 1.00 91.00 116 GLU A O 1
ATOM 931 N N . VAL A 1 117 ? -4.188 -1.497 12.414 1.00 90.94 117 VAL A N 1
ATOM 932 C CA . VAL A 1 117 ? -3.921 -1.079 11.031 1.00 90.94 117 VAL A CA 1
ATOM 933 C C . VAL A 1 117 ? -3.131 0.229 11.009 1.00 90.94 117 VAL A C 1
ATOM 935 O O . VAL A 1 117 ? -2.107 0.303 10.329 1.00 90.94 117 VAL A O 1
ATOM 938 N N . GLU A 1 118 ? -3.535 1.226 11.801 1.00 89.56 118 GLU A N 1
ATOM 939 C CA . GLU A 1 118 ? -2.836 2.513 11.908 1.00 89.56 11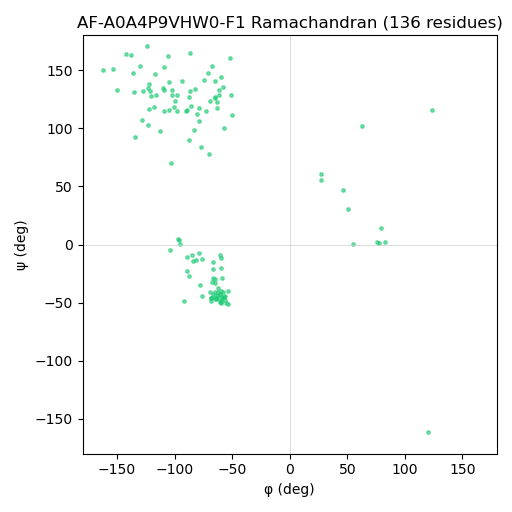8 GLU A CA 1
ATOM 940 C C . GLU A 1 118 ? -1.389 2.326 12.388 1.00 89.56 118 GLU A C 1
ATOM 942 O O . GLU A 1 118 ? -0.459 2.800 11.736 1.00 89.56 118 GLU A O 1
ATOM 947 N N . LYS A 1 119 ? -1.158 1.537 13.449 1.00 88.69 119 LYS A N 1
ATOM 948 C CA . LYS A 1 119 ? 0.202 1.247 13.952 1.00 88.69 11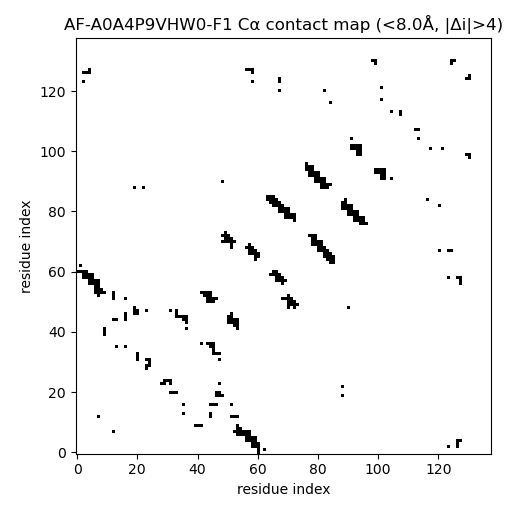9 LYS A CA 1
ATOM 949 C C . LYS A 1 119 ? 1.097 0.599 12.896 1.00 88.69 119 LYS A C 1
ATOM 951 O O . LYS A 1 119 ? 2.290 0.902 12.804 1.00 88.69 119 LYS A O 1
ATOM 956 N N . VAL A 1 120 ? 0.545 -0.328 12.114 1.00 90.38 120 VAL A N 1
ATOM 957 C CA . VAL A 1 120 ? 1.271 -1.001 11.029 1.00 90.38 120 VAL A CA 1
ATOM 958 C C . VAL A 1 120 ? 1.587 -0.022 9.900 1.00 90.38 120 VAL A C 1
ATOM 960 O O . VAL A 1 120 ? 2.733 0.019 9.442 1.00 90.38 120 VAL A O 1
ATOM 963 N N . ALA A 1 121 ? 0.606 0.781 9.486 1.00 89.25 121 ALA A N 1
ATOM 964 C CA . ALA A 1 121 ? 0.758 1.783 8.439 1.00 89.25 121 ALA A CA 1
ATOM 965 C C . ALA A 1 121 ? 1.826 2.821 8.807 1.00 89.25 121 ALA A C 1
ATOM 967 O O . ALA A 1 121 ? 2.761 3.030 8.036 1.00 89.25 121 ALA A O 1
ATOM 968 N N . GLU A 1 122 ? 1.761 3.390 10.013 1.00 86.44 122 GLU A N 1
ATOM 969 C CA . GLU A 1 122 ? 2.751 4.345 10.523 1.00 86.44 122 GLU A CA 1
ATOM 970 C C . GLU A 1 122 ? 4.164 3.757 10.519 1.00 86.44 122 GLU A C 1
ATOM 972 O O . GLU A 1 122 ? 5.111 4.394 10.051 1.00 86.44 122 GLU A O 1
ATOM 977 N N . SER A 1 123 ? 4.319 2.513 10.986 1.00 86.75 123 SER A N 1
ATOM 978 C CA . SER A 1 123 ? 5.617 1.833 10.997 1.00 86.75 123 SER A CA 1
ATOM 979 C C . SER A 1 123 ? 6.180 1.635 9.583 1.00 86.75 123 SER A C 1
ATOM 981 O O . SER A 1 123 ? 7.376 1.847 9.356 1.00 86.75 123 SER A O 1
ATOM 983 N N . CYS A 1 124 ? 5.328 1.280 8.618 1.00 88.44 124 CYS A N 1
ATOM 984 C CA . CYS A 1 124 ? 5.718 1.129 7.218 1.00 88.44 124 CYS A CA 1
ATOM 985 C C . CYS A 1 124 ? 6.086 2.479 6.578 1.00 88.44 124 CYS A C 1
ATOM 987 O O . CYS A 1 124 ? 7.156 2.605 5.983 1.00 88.44 124 CYS A O 1
ATOM 989 N N . ILE A 1 125 ? 5.257 3.511 6.742 1.00 84.88 125 ILE A N 1
ATOM 990 C CA . ILE A 1 125 ? 5.506 4.856 6.194 1.00 84.88 125 ILE A CA 1
ATOM 991 C C . ILE A 1 125 ? 6.803 5.437 6.766 1.00 84.88 125 ILE A C 1
ATOM 993 O O . ILE A 1 125 ? 7.639 5.960 6.024 1.00 84.88 125 ILE A O 1
ATOM 997 N N . SER A 1 126 ? 7.030 5.260 8.071 1.00 81.31 126 SER A N 1
ATOM 998 C CA . SER A 1 126 ? 8.292 5.617 8.722 1.00 81.31 126 SER A CA 1
ATOM 999 C C . SER A 1 126 ? 9.485 4.926 8.056 1.00 81.31 126 SER A C 1
ATOM 1001 O O . SER A 1 126 ? 10.488 5.564 7.733 1.00 81.31 126 SER A O 1
ATOM 1003 N N . LYS A 1 127 ? 9.362 3.626 7.754 1.00 83.75 127 LYS A N 1
ATOM 1004 C CA . LYS A 1 127 ? 10.425 2.836 7.118 1.00 83.75 127 LYS A CA 1
ATOM 1005 C C . LYS A 1 127 ? 10.746 3.269 5.683 1.00 83.75 127 LYS A C 1
ATOM 1007 O O . LYS A 1 127 ? 11.897 3.124 5.262 1.00 83.75 127 LYS A O 1
ATOM 1012 N N . LEU A 1 128 ? 9.780 3.814 4.941 1.00 80.38 128 LEU A N 1
ATOM 1013 C CA . LEU A 1 128 ? 10.025 4.411 3.619 1.00 80.38 128 LEU A CA 1
ATOM 1014 C C . LEU A 1 128 ? 10.891 5.677 3.696 1.00 80.38 128 LEU A C 1
ATOM 1016 O O . LEU A 1 128 ? 11.444 6.102 2.682 1.00 80.38 128 LEU A O 1
ATOM 1020 N N . GLY A 1 129 ? 11.062 6.251 4.889 1.00 68.56 129 GLY A N 1
ATOM 1021 C CA . GLY A 1 129 ? 11.751 7.523 5.075 1.00 68.56 129 GLY A CA 1
ATOM 1022 C C . GLY A 1 129 ? 10.873 8.731 4.749 1.00 68.56 129 GLY A C 1
ATOM 1023 O O . GLY A 1 129 ? 11.403 9.827 4.622 1.00 68.56 129 GLY A O 1
ATOM 1024 N N . TYR A 1 130 ? 9.552 8.546 4.629 1.00 64.38 130 TYR A N 1
ATOM 1025 C CA . TYR A 1 130 ? 8.599 9.658 4.536 1.00 64.38 130 TYR A CA 1
ATOM 1026 C C . TYR A 1 130 ? 8.347 10.320 5.901 1.00 64.38 130 TYR A C 1
ATOM 1028 O O . TYR A 1 130 ? 7.851 11.435 5.955 1.00 64.38 130 TYR A O 1
ATOM 1036 N N . MET A 1 131 ? 8.767 9.708 7.015 1.00 51.56 131 MET A N 1
ATOM 1037 C CA . MET A 1 131 ? 8.927 10.438 8.275 1.00 51.56 131 MET A CA 1
ATOM 1038 C C . MET A 1 131 ? 10.293 11.133 8.299 1.00 51.56 131 MET A C 1
ATOM 1040 O O . MET A 1 131 ? 11.295 10.505 8.640 1.00 51.56 131 MET A O 1
ATOM 1044 N N . MET A 1 132 ? 10.339 12.427 7.981 1.00 40.12 132 MET A N 1
ATOM 1045 C CA . MET A 1 132 ? 11.440 13.287 8.415 1.00 40.12 132 MET A CA 1
ATOM 1046 C C . MET A 1 132 ? 10.949 14.263 9.487 1.00 40.12 132 MET A C 1
ATOM 1048 O O . MET A 1 132 ? 10.096 15.106 9.241 1.00 40.12 132 MET A O 1
ATOM 1052 N N . GLU A 1 133 ? 11.531 14.058 10.670 1.00 39.75 133 GLU A N 1
ATOM 1053 C CA . GLU A 1 133 ? 11.548 14.871 11.889 1.00 39.75 133 GLU A CA 1
ATOM 1054 C C . GLU A 1 133 ? 10.207 15.122 12.599 1.00 39.75 133 GLU A C 1
ATOM 1056 O O . GLU A 1 133 ? 9.441 16.037 12.307 1.00 39.75 133 GLU A O 1
ATOM 1061 N N . PHE A 1 134 ? 10.002 14.362 13.685 1.00 39.59 134 PHE A N 1
ATOM 1062 C CA . PHE A 1 134 ? 9.422 14.953 14.886 1.00 39.59 134 PHE A CA 1
ATOM 1063 C C . PHE A 1 134 ? 10.229 16.216 15.189 1.00 39.59 134 PHE A C 1
ATOM 1065 O O . PHE A 1 134 ? 11.395 16.105 15.571 1.00 39.59 134 PHE A O 1
ATOM 1072 N N . TYR A 1 135 ? 9.624 17.393 15.045 1.00 31.78 135 TYR A N 1
ATOM 1073 C CA . TYR A 1 135 ? 10.151 18.583 15.697 1.00 31.78 135 TYR A CA 1
ATOM 1074 C C . TYR A 1 135 ? 10.221 18.290 17.204 1.00 31.78 135 TYR A C 1
ATOM 1076 O O . TYR A 1 135 ? 9.220 18.301 17.918 1.00 31.78 135 TYR A O 1
ATOM 1084 N N . LYS A 1 136 ? 11.424 17.958 17.672 1.00 41.97 136 LYS A N 1
ATOM 1085 C CA . LYS A 1 136 ? 11.894 18.283 19.013 1.00 41.97 136 LYS A CA 1
ATOM 1086 C C . LYS A 1 136 ? 12.739 19.547 18.866 1.00 41.97 136 LYS A C 1
ATOM 1088 O O . LYS A 1 136 ? 13.791 19.481 18.239 1.00 41.97 136 LYS A O 1
ATOM 1093 N N . GLY A 1 137 ? 12.282 20.640 19.468 1.00 34.91 137 GLY A N 1
ATOM 1094 C CA . GLY A 1 137 ? 12.992 21.922 19.574 1.00 34.91 137 GLY A CA 1
ATOM 1095 C C . GLY A 1 137 ? 12.151 23.057 18.985 1.00 34.91 137 GLY A C 1
ATOM 1096 O O . GLY A 1 137 ? 11.841 23.011 17.798 1.00 34.91 137 GLY A O 1
ATOM 1097 N N . ASP A 1 138 ? 11.694 24.057 19.737 1.00 37.56 138 ASP A N 1
ATOM 1098 C CA . ASP A 1 138 ? 11.917 24.443 21.144 1.00 37.56 138 ASP A CA 1
ATOM 1099 C C . ASP A 1 138 ? 10.598 24.898 21.793 1.00 37.56 138 ASP A C 1
ATOM 1101 O O . ASP A 1 138 ? 9.751 25.470 21.066 1.00 37.56 138 ASP A O 1
#